Protein AF-A0A7S2AWC0-F1 (afdb_monomer_lite)

Sequence (105 aa):
WGRVWRGQWFYATDAAAQQYVWFHSVKDLVERAIECDGVDVVDLGPSGSDAFSDLKSRYGFESVEDWPEVADYQGPFHYPDGSGVKTAGVDGGLQGLIESFLGEK

Foldseek 3Di:
DFAEDEDEDDDDDPVCVVVVVVVVVVVVSVVVLVVDPGGDYYHHDADPDPVVLVVCVVVVDHHDNPVCVVDPPQFFDADPVRPDTDGQDPPCRPPVVVCVVVVDD

Organism: NCBI:txid236787

pLDDT: mean 71.24, std 15.25, range [38.03, 93.25]

Structure (mmCIF, N/CA/C/O backbone):
data_AF-A0A7S2AWC0-F1
#
_entry.id   AF-A0A7S2AWC0-F1
#
loop_
_atom_site.group_PDB
_atom_site.id
_atom_site.type_symbol
_atom_site.label_atom_id
_atom_site.label_alt_id
_atom_site.label_comp_id
_atom_site.label_asym_id
_atom_site.label_entity_id
_atom_site.label_seq_id
_atom_site.pdbx_PDB_ins_code
_atom_site.Cartn_x
_atom_site.Cartn_y
_atom_site.Cartn_z
_atom_site.occupancy
_atom_site.B_iso_or_equiv
_atom_site.auth_seq_id
_atom_site.auth_comp_id
_atom_site.auth_asym_id
_atom_site.auth_atom_id
_atom_site.pdbx_PDB_model_num
ATOM 1 N N . TRP A 1 1 ? -20.678 -5.903 1.425 1.00 56.38 1 TRP A N 1
ATOM 2 C CA . TRP A 1 1 ? -19.662 -5.210 0.618 1.00 56.38 1 TRP A CA 1
ATOM 3 C C . TRP A 1 1 ? -18.674 -4.593 1.585 1.00 56.38 1 TRP A C 1
ATOM 5 O O . TRP A 1 1 ? -19.129 -3.903 2.490 1.00 56.38 1 TRP A O 1
ATOM 15 N N . GLY A 1 2 ? -17.388 -4.935 1.477 1.00 66.81 2 GLY A N 1
ATOM 16 C CA . GLY A 1 2 ? -16.340 -4.337 2.309 1.00 66.81 2 GLY A CA 1
ATOM 17 C C . GLY A 1 2 ? -15.985 -2.934 1.818 1.00 66.81 2 GLY A C 1
ATOM 18 O O . GLY A 1 2 ? -16.134 -2.633 0.633 1.00 66.81 2 GLY A O 1
ATOM 19 N N . ARG A 1 3 ? -15.549 -2.072 2.730 1.00 76.44 3 ARG A N 1
ATOM 20 C CA . ARG A 1 3 ? -15.105 -0.700 2.474 1.00 76.44 3 ARG A CA 1
ATOM 21 C C . ARG A 1 3 ? -13.586 -0.709 2.355 1.00 76.44 3 ARG A C 1
ATOM 23 O O . ARG A 1 3 ? -12.888 -1.029 3.314 1.00 76.44 3 ARG A O 1
ATOM 30 N N . VAL A 1 4 ? -13.082 -0.408 1.164 1.00 80.19 4 VAL A N 1
ATOM 31 C CA . VAL A 1 4 ? -11.654 -0.508 0.845 1.00 80.19 4 VAL A CA 1
ATOM 32 C C . VAL A 1 4 ? -11.009 0.870 0.905 1.00 80.19 4 VAL A C 1
ATOM 34 O O . VAL A 1 4 ? -11.504 1.812 0.284 1.00 80.19 4 VAL A O 1
ATOM 37 N N . TRP A 1 5 ? -9.867 0.973 1.584 1.00 80.88 5 TRP A N 1
ATOM 38 C CA . TRP A 1 5 ? -8.960 2.107 1.432 1.00 80.88 5 TRP A CA 1
ATOM 39 C C . TRP A 1 5 ? -7.786 1.695 0.547 1.00 80.88 5 TRP A C 1
ATOM 41 O O . TRP A 1 5 ? -6.970 0.854 0.921 1.00 80.88 5 TRP A O 1
ATOM 51 N N . ARG A 1 6 ? -7.685 2.303 -0.637 1.00 80.19 6 ARG A N 1
ATOM 52 C CA . ARG A 1 6 ? -6.553 2.091 -1.539 1.00 80.19 6 ARG A CA 1
ATOM 53 C C . ARG A 1 6 ? -5.418 3.080 -1.274 1.00 80.19 6 ARG A C 1
ATOM 55 O O . ARG A 1 6 ? -5.610 4.292 -1.382 1.00 80.19 6 ARG A O 1
ATOM 62 N N . GLY A 1 7 ? -4.226 2.554 -1.011 1.00 74.44 7 GLY A N 1
ATOM 63 C CA . GLY A 1 7 ? -2.966 3.288 -1.091 1.00 74.44 7 GLY A CA 1
ATOM 64 C C . GLY A 1 7 ? -2.321 3.057 -2.454 1.00 74.44 7 GLY A C 1
ATOM 65 O O . GLY A 1 7 ? -1.834 1.967 -2.731 1.00 74.44 7 GLY A O 1
ATOM 66 N N . GLN A 1 8 ? -2.317 4.064 -3.328 1.00 69.38 8 GLN A N 1
ATOM 67 C CA . GLN A 1 8 ? -1.672 3.942 -4.637 1.00 69.38 8 GLN A CA 1
ATOM 68 C C . GLN A 1 8 ? -0.151 4.004 -4.485 1.00 69.38 8 GLN A C 1
ATOM 70 O O . GLN A 1 8 ? 0.367 4.939 -3.880 1.00 69.38 8 GLN A O 1
ATOM 75 N N . TRP A 1 9 ? 0.564 3.059 -5.097 1.00 68.94 9 TRP A N 1
ATOM 76 C CA . TRP A 1 9 ? 2.018 3.133 -5.215 1.00 68.94 9 TRP A CA 1
ATOM 77 C C . TRP A 1 9 ? 2.424 4.340 -6.067 1.00 68.94 9 TRP A C 1
ATOM 79 O O . TRP A 1 9 ? 2.006 4.446 -7.223 1.00 68.94 9 TRP A O 1
ATOM 89 N N . PHE A 1 10 ? 3.255 5.230 -5.526 1.00 65.38 10 PHE A N 1
ATOM 90 C CA . PHE A 1 10 ? 3.824 6.352 -6.270 1.00 65.38 10 PHE A CA 1
ATOM 91 C C . PHE A 1 10 ? 5.349 6.302 -6.252 1.00 65.38 10 PHE A C 1
ATOM 93 O O . PHE A 1 10 ? 5.985 6.107 -5.217 1.00 65.38 10 PHE A O 1
ATOM 100 N N . TYR A 1 11 ? 5.937 6.506 -7.426 1.00 61.34 11 TYR A N 1
ATOM 101 C CA . TYR A 1 11 ? 7.367 6.723 -7.575 1.00 61.34 11 TYR A CA 1
ATOM 102 C C . TYR A 1 11 ? 7.582 8.224 -7.719 1.00 61.34 11 TYR A C 1
ATOM 104 O O . TYR A 1 11 ? 7.053 8.846 -8.637 1.00 61.34 11 TYR A O 1
ATOM 112 N N . ALA A 1 12 ? 8.312 8.807 -6.774 1.00 67.75 12 ALA A N 1
ATOM 113 C CA . ALA A 1 12 ? 8.789 10.175 -6.893 1.00 67.75 12 ALA A CA 1
ATOM 114 C C . ALA A 1 12 ? 10.194 10.142 -7.513 1.00 67.75 12 ALA A C 1
ATOM 116 O O . ALA A 1 12 ? 10.366 9.717 -8.650 1.00 67.75 12 ALA A O 1
ATOM 117 N N . THR A 1 13 ? 11.212 10.546 -6.763 1.00 79.88 13 THR A N 1
ATOM 118 C CA . THR A 1 13 ? 12.615 10.491 -7.184 1.00 79.88 13 THR A CA 1
ATOM 119 C C . THR A 1 13 ? 13.364 9.387 -6.439 1.00 79.88 13 THR A C 1
ATOM 121 O O . THR A 1 13 ? 12.941 8.972 -5.358 1.00 79.88 13 THR A O 1
ATOM 124 N N . ASP A 1 14 ? 14.522 8.963 -6.953 1.00 80.31 14 ASP A N 1
ATOM 125 C CA . ASP A 1 14 ? 15.415 8.027 -6.249 1.00 80.31 14 ASP A CA 1
ATOM 126 C C . ASP A 1 14 ? 15.779 8.525 -4.844 1.00 80.31 14 ASP A C 1
ATOM 128 O O . ASP A 1 14 ? 15.851 7.745 -3.898 1.00 80.31 14 ASP A O 1
ATOM 132 N N . ALA A 1 15 ? 15.944 9.842 -4.680 1.00 82.75 15 ALA A N 1
ATOM 133 C CA . ALA A 1 15 ? 16.188 10.458 -3.380 1.00 82.75 15 ALA A CA 1
ATOM 134 C C . ALA A 1 15 ? 15.011 10.239 -2.413 1.00 82.75 15 ALA A C 1
ATOM 136 O O . ALA A 1 15 ? 15.223 9.876 -1.259 1.00 82.75 15 ALA A O 1
ATOM 137 N N . ALA A 1 16 ? 13.768 10.397 -2.881 1.00 76.62 16 ALA A N 1
ATOM 138 C CA . ALA A 1 16 ? 12.582 10.116 -2.072 1.00 76.62 16 ALA A CA 1
ATOM 139 C C . ALA A 1 16 ? 12.450 8.618 -1.739 1.00 76.62 16 ALA A C 1
ATOM 141 O O . ALA A 1 16 ? 12.042 8.264 -0.630 1.00 76.62 16 ALA A O 1
ATOM 142 N N . ALA A 1 17 ? 12.842 7.735 -2.665 1.00 74.75 17 ALA A N 1
ATOM 143 C CA . ALA A 1 17 ? 12.881 6.294 -2.425 1.00 74.75 17 ALA A CA 1
ATOM 144 C C . ALA A 1 17 ? 13.918 5.922 -1.349 1.00 74.75 17 ALA A C 1
ATOM 146 O O . ALA A 1 17 ? 13.601 5.168 -0.430 1.00 74.75 17 ALA A O 1
ATOM 147 N N . GLN A 1 18 ? 15.121 6.505 -1.404 1.00 81.88 18 GLN A N 1
ATOM 148 C CA . GLN A 1 18 ? 16.174 6.317 -0.393 1.00 81.88 18 GLN A CA 1
ATOM 149 C C . GLN A 1 18 ? 15.798 6.882 0.981 1.00 81.88 18 GLN A C 1
ATOM 151 O O . GLN A 1 18 ? 16.283 6.398 2.000 1.00 81.88 18 GLN A O 1
ATOM 156 N N . GLN A 1 19 ? 14.927 7.890 1.019 1.00 82.56 19 GLN A N 1
ATOM 157 C CA . GLN A 1 19 ? 14.362 8.432 2.256 1.00 82.56 19 GLN A CA 1
ATOM 158 C C . GLN A 1 19 ? 13.124 7.670 2.744 1.00 82.56 19 GLN A C 1
ATOM 160 O O . GLN A 1 19 ? 12.473 8.106 3.690 1.00 82.56 19 GLN A O 1
ATOM 165 N N . TYR A 1 20 ? 12.793 6.534 2.124 1.00 81.69 20 TYR A N 1
ATOM 166 C CA . TYR A 1 20 ? 11.689 5.664 2.527 1.00 81.69 20 TYR A CA 1
ATOM 167 C C . TYR A 1 20 ? 10.321 6.365 2.573 1.00 81.69 20 TYR A C 1
ATOM 169 O O . TYR A 1 20 ? 9.418 5.912 3.277 1.00 81.69 20 TYR A O 1
ATOM 177 N N . VAL A 1 21 ? 10.135 7.446 1.804 1.00 79.31 21 VAL A N 1
ATOM 178 C CA . VAL A 1 21 ? 8.910 8.272 1.829 1.00 79.31 21 VAL A CA 1
ATOM 179 C C . VAL A 1 21 ? 7.660 7.423 1.577 1.00 79.31 21 VAL A C 1
ATOM 181 O O . VAL A 1 21 ? 6.642 7.575 2.254 1.00 79.31 21 VAL A O 1
ATOM 184 N N . TRP A 1 22 ? 7.751 6.471 0.649 1.00 78.69 22 TRP A N 1
ATOM 185 C CA . TRP A 1 22 ? 6.670 5.532 0.367 1.00 78.69 22 TRP A CA 1
ATOM 186 C C . TRP A 1 22 ? 6.374 4.589 1.541 1.00 78.69 22 TRP A C 1
ATOM 188 O O . TRP A 1 22 ? 5.216 4.421 1.908 1.00 78.69 22 TRP A O 1
ATOM 198 N N . PHE A 1 23 ? 7.399 4.016 2.178 1.00 81.56 23 PHE A N 1
ATOM 199 C CA . PHE A 1 23 ? 7.196 3.099 3.304 1.00 81.56 23 PHE A CA 1
ATOM 200 C C . PHE A 1 23 ? 6.530 3.796 4.493 1.00 81.56 23 PHE A C 1
ATOM 202 O O . PHE A 1 23 ? 5.644 3.218 5.119 1.00 81.56 23 PHE A O 1
ATOM 209 N N . HIS A 1 24 ? 6.893 5.054 4.761 1.00 84.56 24 HIS A N 1
ATOM 210 C CA . HIS A 1 24 ? 6.195 5.873 5.753 1.00 84.56 24 HIS A CA 1
ATOM 211 C C . HIS A 1 24 ? 4.738 6.133 5.359 1.00 84.56 24 HIS A C 1
ATOM 213 O O . HIS A 1 24 ? 3.848 5.996 6.191 1.00 84.56 24 HIS A O 1
ATOM 219 N N . SER A 1 25 ? 4.480 6.408 4.080 1.00 83.19 25 SER A N 1
ATOM 220 C CA . SER A 1 25 ? 3.117 6.625 3.580 1.00 83.19 25 SER A CA 1
ATOM 221 C C . SER A 1 25 ? 2.236 5.377 3.720 1.00 83.19 25 SER A C 1
ATOM 223 O O . SER A 1 25 ? 1.085 5.488 4.133 1.00 83.19 25 SER A O 1
ATOM 225 N N . VAL A 1 26 ? 2.771 4.185 3.423 1.00 84.50 26 VAL A N 1
ATOM 226 C CA . VAL A 1 26 ? 2.057 2.906 3.605 1.00 84.50 26 VAL A CA 1
ATOM 227 C C . VAL A 1 26 ? 1.792 2.633 5.077 1.00 84.50 26 VAL A C 1
ATOM 229 O O . VAL A 1 26 ? 0.678 2.254 5.429 1.00 84.50 26 VAL A O 1
ATOM 232 N N . LYS A 1 27 ? 2.792 2.839 5.940 1.00 87.25 27 LYS A N 1
ATOM 233 C CA . LYS A 1 27 ? 2.635 2.655 7.384 1.00 87.25 27 LYS A CA 1
ATOM 234 C C . LYS A 1 27 ? 1.509 3.537 7.926 1.00 87.25 27 LYS A C 1
ATOM 236 O O . LYS A 1 27 ? 0.595 3.018 8.558 1.00 87.25 27 LYS A O 1
ATOM 241 N N . ASP A 1 28 ? 1.550 4.833 7.629 1.00 88.94 28 ASP A N 1
ATOM 242 C CA . ASP A 1 28 ? 0.550 5.790 8.109 1.00 88.94 28 ASP A CA 1
ATOM 243 C C . ASP A 1 28 ? -0.848 5.476 7.552 1.00 88.94 28 ASP A C 1
ATOM 245 O O . ASP A 1 28 ? -1.852 5.648 8.244 1.00 88.94 28 ASP A O 1
ATOM 249 N N . LEU A 1 29 ? -0.931 4.995 6.307 1.00 88.19 29 LEU A N 1
ATOM 250 C CA . LEU A 1 29 ? -2.184 4.550 5.698 1.00 88.19 29 LEU A CA 1
ATOM 251 C C . LEU A 1 29 ? -2.768 3.333 6.428 1.00 88.19 29 LEU A C 1
ATOM 253 O O . LEU A 1 29 ? -3.953 3.337 6.752 1.00 88.19 29 LEU A O 1
ATOM 257 N N . VAL A 1 30 ? -1.948 2.321 6.719 1.00 88.25 30 VAL A N 1
ATOM 258 C CA . VAL A 1 30 ? -2.381 1.122 7.453 1.00 88.25 30 VAL A CA 1
ATOM 259 C C . VAL A 1 30 ? -2.814 1.474 8.875 1.00 88.25 30 VAL A C 1
ATOM 261 O O . VAL A 1 30 ? -3.876 1.032 9.305 1.00 88.25 30 VAL A O 1
ATOM 264 N N . GLU A 1 31 ? -2.045 2.299 9.589 1.00 92.44 31 GLU A N 1
ATOM 265 C CA . GLU A 1 31 ? -2.395 2.736 10.948 1.00 92.44 31 GLU A CA 1
ATOM 266 C C . GLU A 1 31 ? -3.750 3.454 10.970 1.00 92.44 31 GLU A C 1
ATOM 268 O O . GLU A 1 31 ? -4.636 3.083 11.737 1.00 92.44 31 GLU A O 1
ATOM 273 N N . ARG A 1 32 ? -3.968 4.403 10.054 1.00 90.75 32 ARG A N 1
ATOM 274 C CA . ARG A 1 32 ? -5.250 5.118 9.952 1.00 90.75 32 ARG A CA 1
ATOM 275 C C . ARG A 1 32 ? -6.408 4.219 9.540 1.00 90.75 32 ARG A C 1
ATOM 277 O O . ARG A 1 32 ? -7.527 4.442 9.989 1.00 90.75 32 ARG A O 1
ATOM 284 N N . ALA A 1 33 ? -6.164 3.238 8.675 1.00 89.75 33 ALA A N 1
ATOM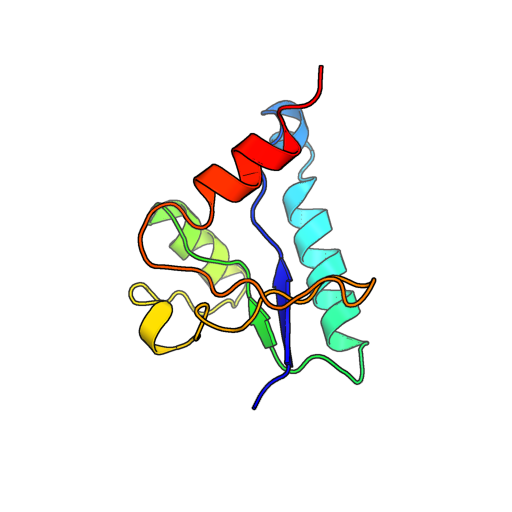 285 C CA . ALA A 1 33 ? -7.185 2.279 8.273 1.00 89.75 33 ALA A CA 1
ATOM 286 C C . ALA A 1 33 ? -7.632 1.408 9.455 1.00 89.75 33 ALA A C 1
ATOM 288 O O . ALA A 1 33 ? -8.829 1.204 9.625 1.00 89.75 33 ALA A O 1
ATOM 289 N N . ILE A 1 34 ? -6.692 0.962 10.296 1.00 89.44 34 ILE A N 1
ATOM 290 C CA . ILE A 1 34 ? -6.987 0.200 11.520 1.00 89.44 34 ILE A CA 1
ATOM 291 C C . ILE A 1 34 ? -7.821 1.030 12.506 1.00 89.44 34 ILE A C 1
ATOM 293 O O . ILE A 1 34 ? -8.712 0.496 13.161 1.00 89.44 34 ILE A O 1
ATOM 297 N N . GLU A 1 35 ? -7.541 2.329 12.614 1.00 93.25 35 GLU A N 1
ATOM 298 C CA . GLU A 1 35 ? -8.245 3.244 13.522 1.00 93.25 35 GLU A CA 1
ATOM 299 C C . GLU A 1 35 ? -9.610 3.722 12.991 1.00 93.25 35 GLU A C 1
ATOM 301 O O . GLU A 1 35 ? -10.368 4.365 13.720 1.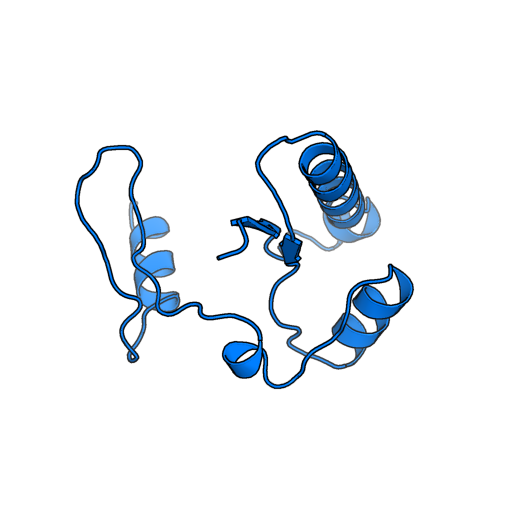00 93.25 35 GLU A O 1
ATOM 306 N N . CYS A 1 36 ? -9.938 3.454 11.725 1.00 88.19 36 CYS A N 1
ATOM 307 C CA . CYS A 1 36 ? -11.141 3.971 11.087 1.00 88.19 36 CYS A CA 1
ATOM 308 C C . CYS A 1 36 ? -12.297 2.963 11.148 1.00 88.19 36 CYS A C 1
ATOM 310 O O . CYS A 1 36 ? -12.302 1.967 10.421 1.00 88.19 36 CYS A O 1
ATOM 312 N N . ASP A 1 37 ? -13.339 3.291 11.923 1.00 84.88 37 ASP A N 1
ATOM 313 C CA . ASP A 1 37 ? -14.639 2.597 11.947 1.00 84.88 37 ASP A CA 1
ATOM 314 C C . ASP A 1 37 ? -15.378 2.783 10.606 1.00 84.88 37 ASP A C 1
ATOM 316 O O . ASP A 1 37 ? -16.339 3.539 10.455 1.00 84.88 37 ASP A O 1
ATOM 320 N N . GLY A 1 38 ? -14.870 2.144 9.561 1.00 84.19 38 GLY A N 1
ATOM 321 C CA . GLY A 1 38 ? -15.053 2.659 8.208 1.00 84.19 38 GLY A CA 1
ATOM 322 C C . GLY A 1 38 ? -14.361 1.847 7.134 1.00 84.19 38 GLY A C 1
ATOM 323 O O . GLY A 1 38 ? -14.796 1.886 5.988 1.00 84.19 38 GLY A O 1
ATOM 324 N N . VAL A 1 39 ? -13.300 1.132 7.495 1.00 84.50 39 VAL A N 1
ATOM 325 C CA . VAL A 1 39 ? -12.391 0.501 6.545 1.00 84.50 39 VAL A CA 1
ATOM 326 C C . VAL A 1 39 ? -12.232 -0.955 6.935 1.00 84.50 39 VAL A C 1
ATOM 328 O O . VAL A 1 39 ? -11.849 -1.272 8.055 1.00 84.50 39 VAL A O 1
ATOM 331 N N . ASP A 1 40 ? -12.557 -1.838 6.001 1.00 85.75 40 ASP A N 1
ATOM 332 C CA . ASP A 1 40 ? -12.522 -3.281 6.223 1.00 85.75 40 ASP A CA 1
ATOM 333 C C . 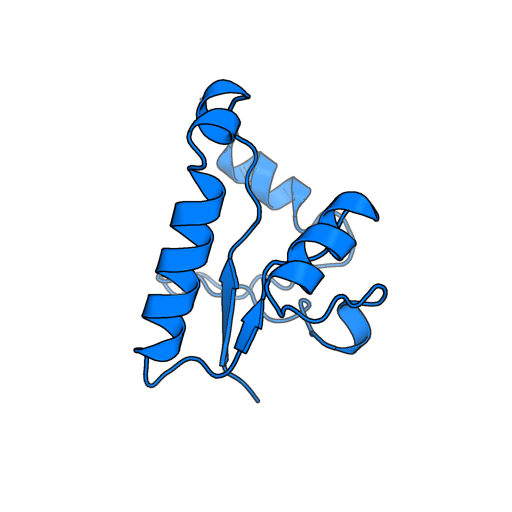ASP A 1 40 ? -11.271 -3.906 5.580 1.00 85.75 40 ASP A C 1
ATOM 335 O O . ASP A 1 40 ? -10.802 -4.951 6.024 1.00 85.75 40 ASP A O 1
ATOM 339 N N . VAL A 1 41 ? -10.722 -3.272 4.532 1.00 85.56 41 VAL A N 1
ATOM 340 C CA . VAL A 1 41 ? -9.574 -3.774 3.760 1.00 85.56 41 VAL A CA 1
ATOM 341 C C . VAL A 1 41 ? -8.679 -2.619 3.306 1.00 85.56 41 VAL A C 1
ATOM 343 O O . VAL A 1 41 ? -9.167 -1.570 2.877 1.00 85.56 41 VAL A O 1
ATOM 346 N N . VAL A 1 42 ? -7.363 -2.840 3.345 1.00 87.12 42 VAL A N 1
ATOM 347 C CA . VAL A 1 42 ? -6.358 -1.974 2.716 1.00 87.12 42 VAL A CA 1
ATOM 348 C C . VAL A 1 42 ? -5.832 -2.642 1.451 1.00 87.12 42 VAL A C 1
ATOM 350 O O . VAL A 1 42 ? -5.342 -3.767 1.507 1.00 87.12 42 VAL A O 1
ATOM 353 N N . ASP A 1 43 ? -5.887 -1.927 0.330 1.00 86.38 43 ASP A N 1
ATOM 354 C CA . ASP A 1 43 ? -5.338 -2.372 -0.954 1.00 86.38 43 ASP A CA 1
ATOM 355 C C . ASP A 1 43 ? -4.143 -1.496 -1.368 1.00 86.38 43 ASP A C 1
ATOM 357 O O . ASP A 1 43 ? -4.241 -0.268 -1.387 1.00 86.38 43 ASP A O 1
ATOM 361 N N . LEU A 1 44 ? -3.017 -2.121 -1.730 1.00 84.06 44 LEU A N 1
ATOM 362 C CA . LEU A 1 44 ? -1.821 -1.438 -2.254 1.00 84.06 44 LEU A CA 1
ATOM 363 C C . LEU A 1 44 ? -1.753 -1.426 -3.790 1.00 84.06 44 LEU A C 1
ATOM 365 O O . LEU A 1 44 ? -0.718 -1.087 -4.377 1.00 84.06 44 LEU A O 1
ATOM 369 N N . GLY A 1 45 ? -2.843 -1.826 -4.440 1.00 79.38 45 GLY A N 1
ATOM 370 C CA . GLY A 1 45 ? -2.986 -1.890 -5.880 1.00 79.38 45 GLY A CA 1
ATOM 371 C C . GLY A 1 45 ? -2.198 -3.035 -6.523 1.00 79.38 45 GLY A C 1
ATOM 372 O O . GLY A 1 45 ? -1.463 -3.771 -5.852 1.00 79.38 45 GLY A O 1
ATOM 373 N N . PRO A 1 46 ? -2.312 -3.174 -7.852 1.00 76.62 46 PRO A N 1
ATOM 374 C CA . PRO A 1 46 ? -1.616 -4.211 -8.601 1.00 76.62 46 PRO A CA 1
ATOM 375 C C . PRO A 1 46 ? -0.091 -4.037 -8.543 1.00 76.62 46 PRO A C 1
ATOM 377 O O . PRO A 1 46 ? 0.438 -2.943 -8.319 1.00 76.62 46 PRO A O 1
ATOM 380 N N . SER A 1 47 ? 0.632 -5.136 -8.738 1.00 74.56 47 SER A N 1
ATOM 381 C CA . SER A 1 47 ? 2.088 -5.141 -8.897 1.00 74.56 47 SER A CA 1
ATOM 382 C C . SER A 1 47 ? 2.440 -5.263 -10.377 1.00 74.56 47 SER A C 1
ATOM 384 O O . SER A 1 47 ? 1.912 -6.123 -11.069 1.00 74.56 47 SER A O 1
ATOM 386 N N . GLY A 1 48 ? 3.337 -4.405 -10.868 1.00 69.06 48 GLY A N 1
ATOM 387 C CA . GLY A 1 48 ? 3.832 -4.469 -12.250 1.00 69.06 48 GLY A CA 1
ATOM 388 C C . GLY A 1 48 ? 5.004 -5.437 -12.460 1.00 69.06 48 GLY A C 1
ATOM 389 O O . GLY A 1 48 ? 5.438 -5.616 -13.593 1.00 69.06 48 GLY A O 1
ATOM 390 N N . SER A 1 49 ? 5.555 -6.014 -11.385 1.00 74.38 49 SER A N 1
ATOM 391 C CA . SER A 1 49 ? 6.634 -7.008 -11.429 1.00 74.38 49 SER A CA 1
ATOM 392 C C . SER A 1 49 ? 6.703 -7.846 -10.148 1.00 74.38 49 SER A C 1
ATOM 394 O O . SER A 1 49 ? 6.257 -7.402 -9.083 1.00 74.38 49 SER A O 1
ATOM 396 N N . ASP A 1 50 ? 7.339 -9.016 -10.246 1.00 79.31 50 ASP A N 1
ATOM 397 C CA . ASP A 1 50 ? 7.525 -9.979 -9.148 1.00 79.31 50 ASP A CA 1
ATOM 398 C C . ASP A 1 50 ? 8.216 -9.358 -7.930 1.00 79.31 50 ASP A C 1
ATOM 400 O O . ASP A 1 50 ? 7.840 -9.618 -6.792 1.00 79.31 50 ASP A O 1
ATOM 404 N N . ALA A 1 51 ? 9.174 -8.453 -8.153 1.00 79.31 51 ALA A N 1
ATOM 405 C CA . ALA A 1 51 ? 9.890 -7.779 -7.074 1.00 79.31 51 ALA A CA 1
ATOM 406 C C . ALA A 1 51 ? 8.954 -6.980 -6.147 1.00 79.31 51 ALA A C 1
ATOM 408 O O . ALA A 1 51 ? 9.202 -6.892 -4.943 1.00 79.31 51 ALA A O 1
ATOM 409 N N . PHE A 1 52 ? 7.872 -6.404 -6.682 1.00 75.94 52 PHE A N 1
ATOM 410 C CA . PHE A 1 52 ? 6.891 -5.671 -5.877 1.00 75.94 52 PHE A CA 1
ATOM 411 C C . PHE A 1 52 ? 5.894 -6.599 -5.191 1.00 75.94 52 PHE A C 1
ATOM 413 O O . PHE A 1 52 ? 5.509 -6.326 -4.054 1.00 75.94 52 PHE A O 1
ATOM 420 N N . SER A 1 53 ? 5.513 -7.698 -5.840 1.00 81.75 53 SER A N 1
ATOM 421 C CA . SER A 1 53 ? 4.709 -8.764 -5.233 1.00 81.75 53 SER A CA 1
ATOM 422 C C . SER A 1 53 ? 5.423 -9.376 -4.023 1.00 81.75 53 SER A C 1
ATOM 424 O O . SER A 1 53 ? 4.854 -9.446 -2.932 1.00 81.75 53 SER A O 1
ATOM 426 N N . ASP A 1 54 ? 6.708 -9.698 -4.177 1.00 83.25 54 ASP A N 1
ATOM 427 C CA . ASP A 1 54 ? 7.576 -10.198 -3.107 1.00 83.25 54 ASP A CA 1
ATOM 428 C C . ASP A 1 54 ? 7.750 -9.189 -1.973 1.00 83.25 54 ASP A C 1
ATOM 430 O O . ASP A 1 54 ? 7.811 -9.549 -0.797 1.00 83.25 54 ASP A O 1
ATOM 434 N N . LEU A 1 55 ? 7.857 -7.904 -2.308 1.00 82.31 55 LEU A N 1
ATOM 435 C CA . LEU A 1 55 ? 7.977 -6.865 -1.298 1.00 82.31 55 LEU A CA 1
ATOM 436 C C . LEU A 1 55 ? 6.684 -6.742 -0.485 1.00 82.31 55 LEU A C 1
ATOM 438 O O . LEU A 1 55 ? 6.744 -6.745 0.742 1.00 82.31 55 LEU A O 1
ATOM 442 N N . LYS A 1 56 ? 5.525 -6.669 -1.148 1.00 83.31 56 LYS A N 1
ATOM 443 C CA . LYS A 1 56 ? 4.207 -6.572 -0.498 1.00 83.31 56 LYS A CA 1
ATOM 444 C C . LYS A 1 56 ? 3.935 -7.778 0.406 1.00 83.31 56 LYS A C 1
ATOM 446 O O . LYS A 1 56 ? 3.526 -7.592 1.553 1.00 83.31 56 LYS A O 1
ATOM 451 N N . SER A 1 57 ? 4.250 -8.989 -0.056 1.00 84.56 57 SER A N 1
ATOM 452 C CA . SER A 1 57 ? 4.051 -10.214 0.727 1.00 84.56 57 SER A CA 1
ATOM 453 C C . SER A 1 57 ? 4.888 -10.253 2.009 1.00 84.56 57 SER A C 1
ATOM 455 O O . SER A 1 57 ? 4.388 -10.664 3.056 1.00 84.56 57 SER A O 1
ATOM 457 N N . ARG A 1 58 ? 6.120 -9.721 1.994 1.00 84.75 58 ARG A N 1
ATOM 458 C CA . ARG A 1 58 ? 6.951 -9.579 3.211 1.00 84.75 58 ARG A CA 1
ATOM 459 C C . ARG A 1 58 ? 6.340 -8.657 4.266 1.00 84.75 58 ARG A C 1
ATOM 461 O O . ARG A 1 58 ? 6.659 -8.809 5.442 1.00 84.75 58 ARG A O 1
ATOM 468 N N . TYR A 1 59 ? 5.477 -7.728 3.862 1.00 80.44 59 TYR A N 1
ATOM 469 C CA . TYR A 1 59 ? 4.726 -6.855 4.769 1.00 80.44 59 TYR A CA 1
ATOM 470 C C . TYR A 1 59 ? 3.335 -7.403 5.124 1.00 80.44 59 TYR A C 1
ATOM 472 O O . TYR A 1 59 ? 2.554 -6.702 5.759 1.00 80.44 59 TYR A O 1
ATOM 480 N N . GLY A 1 60 ? 3.030 -8.652 4.754 1.00 84.62 60 GLY A N 1
ATOM 481 C CA . GLY A 1 60 ? 1.778 -9.324 5.105 1.00 84.62 60 GLY A CA 1
ATOM 482 C C . GLY A 1 60 ? 0.607 -9.020 4.172 1.00 84.62 60 GLY A C 1
ATOM 483 O O . GLY A 1 60 ? -0.520 -9.385 4.496 1.00 84.62 60 GLY A O 1
ATOM 484 N N . PHE A 1 61 ? 0.851 -8.378 3.026 1.00 85.69 61 PHE A N 1
ATOM 485 C CA . PHE A 1 61 ? -0.175 -8.185 2.004 1.00 85.69 61 PHE A CA 1
ATOM 486 C C . PHE A 1 61 ? -0.291 -9.423 1.121 1.00 85.69 61 PHE A C 1
ATOM 488 O O . PHE A 1 61 ? 0.712 -9.958 0.645 1.00 85.69 61 PHE A O 1
ATOM 495 N N . GLU A 1 62 ? -1.520 -9.852 0.861 1.00 85.62 62 GLU A N 1
ATOM 496 C CA . GLU A 1 62 ? -1.789 -10.889 -0.126 1.00 85.62 62 GLU A CA 1
ATOM 497 C C . GLU A 1 62 ? -1.450 -10.367 -1.530 1.00 85.62 62 GLU A C 1
ATOM 499 O O . GLU A 1 62 ? -1.865 -9.275 -1.923 1.00 85.62 62 GLU A O 1
ATOM 504 N N . SER A 1 63 ? -0.648 -11.130 -2.275 1.00 83.06 63 SER A N 1
ATOM 505 C CA . SER A 1 63 ? -0.314 -10.813 -3.661 1.00 83.06 63 SER A CA 1
ATOM 506 C C . SER A 1 63 ? -1.210 -11.627 -4.581 1.00 83.06 63 SER A C 1
ATOM 508 O O . SER A 1 63 ? -1.069 -12.845 -4.650 1.00 83.06 63 SER A O 1
ATOM 510 N N . VAL A 1 64 ? -2.102 -10.947 -5.299 1.00 80.81 64 VAL A N 1
ATOM 511 C CA . VAL A 1 64 ? -3.020 -11.561 -6.264 1.00 80.81 64 VAL A CA 1
ATOM 512 C C . VAL A 1 64 ? -2.648 -11.092 -7.667 1.00 80.81 64 VAL A C 1
ATOM 514 O O . VAL A 1 64 ? -2.594 -9.889 -7.927 1.00 80.81 64 VAL A O 1
ATOM 517 N N . GLU A 1 65 ? -2.363 -12.039 -8.561 1.00 76.56 65 GLU A N 1
ATOM 518 C CA . GLU A 1 65 ? -2.039 -11.746 -9.964 1.00 76.56 65 GLU A CA 1
ATOM 519 C C . GLU A 1 65 ? -3.290 -11.306 -10.737 1.00 76.56 65 GLU A C 1
ATOM 521 O O . GLU A 1 65 ? -3.283 -10.247 -11.369 1.00 76.56 65 GLU A O 1
ATOM 526 N N . ASP A 1 66 ? -4.386 -12.064 -10.619 1.00 78.00 66 ASP A N 1
ATOM 527 C CA . ASP A 1 66 ? -5.690 -11.739 -11.210 1.00 78.00 66 ASP A CA 1
ATOM 528 C C . ASP A 1 66 ? -6.510 -10.840 -10.269 1.00 78.00 66 ASP A C 1
ATOM 530 O O . ASP A 1 66 ? -7.543 -11.208 -9.713 1.00 78.00 66 ASP A O 1
ATOM 534 N N . TRP A 1 67 ? -6.005 -9.631 -10.023 1.00 72.50 67 TRP A N 1
ATOM 535 C CA . TRP A 1 67 ? -6.639 -8.669 -9.116 1.00 72.50 67 TRP A CA 1
ATOM 536 C C . TRP A 1 67 ? -8.113 -8.328 -9.434 1.00 72.50 67 TRP A C 1
ATOM 538 O O . TRP A 1 67 ? -8.834 -8.037 -8.476 1.00 72.50 67 TRP A O 1
ATOM 548 N N . PRO A 1 68 ? -8.612 -8.360 -10.693 1.00 74.31 68 PRO A N 1
ATOM 549 C CA . PRO A 1 68 ? -10.040 -8.209 -10.972 1.00 74.31 68 PRO A CA 1
ATOM 550 C C . PRO A 1 68 ? -10.920 -9.321 -10.382 1.00 74.31 68 PRO A C 1
ATOM 552 O O . PRO A 1 68 ? -12.105 -9.081 -10.160 1.00 74.31 68 PRO A O 1
ATOM 555 N N . GLU A 1 69 ? -10.378 -10.516 -10.118 1.00 77.88 69 GLU A N 1
ATOM 556 C CA . GLU A 1 69 ? -11.131 -11.626 -9.511 1.00 77.88 69 GLU A CA 1
ATOM 557 C C . GLU A 1 69 ? -11.516 -11.320 -8.055 1.00 77.88 69 GLU A C 1
ATOM 559 O O . GLU A 1 69 ? -12.606 -11.667 -7.596 1.00 77.88 69 GLU A O 1
ATOM 564 N N . VAL A 1 70 ? -10.630 -10.640 -7.327 1.00 73.50 70 VAL A N 1
ATOM 565 C CA . VAL A 1 70 ? -10.779 -10.383 -5.885 1.00 73.50 70 VAL A CA 1
ATOM 566 C C . VAL A 1 70 ? -11.216 -8.956 -5.564 1.00 73.50 70 VAL A C 1
ATOM 568 O O . VAL A 1 70 ? -11.627 -8.675 -4.436 1.00 73.50 70 VAL A O 1
ATOM 571 N N . ALA A 1 71 ? -11.139 -8.045 -6.535 1.00 70.75 71 ALA A N 1
ATOM 572 C CA . ALA A 1 71 ? -11.529 -6.657 -6.356 1.00 70.75 71 ALA A CA 1
ATOM 573 C C . ALA A 1 71 ? -12.143 -6.064 -7.632 1.00 70.75 71 ALA A C 1
ATOM 575 O O . ALA A 1 71 ? -11.508 -5.961 -8.682 1.00 70.75 71 ALA A O 1
ATOM 576 N N . ASP A 1 72 ? -13.394 -5.616 -7.508 1.00 71.12 72 ASP A N 1
ATOM 577 C CA . ASP A 1 72 ? -14.126 -4.949 -8.580 1.00 71.12 72 ASP A CA 1
ATOM 578 C C . ASP A 1 72 ? -13.780 -3.454 -8.624 1.00 71.12 72 ASP A C 1
ATOM 580 O O . ASP A 1 72 ? -14.233 -2.652 -7.803 1.00 71.12 72 ASP A O 1
ATOM 584 N N . TYR A 1 73 ? -12.969 -3.078 -9.613 1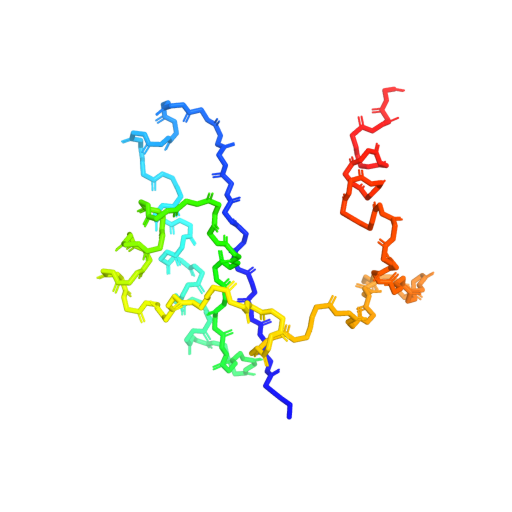.00 69.88 73 TYR A N 1
ATOM 585 C CA . TYR A 1 73 ? -12.602 -1.687 -9.894 1.00 69.88 73 TYR A CA 1
ATOM 586 C C . TYR A 1 73 ? -13.469 -1.034 -10.975 1.00 69.88 73 TYR A C 1
ATOM 588 O O . TYR A 1 73 ? -13.167 0.080 -11.405 1.00 69.88 73 TYR A O 1
ATOM 596 N N . GLN A 1 74 ? -14.534 -1.699 -11.425 1.00 69.69 74 GLN A N 1
ATOM 597 C CA . GLN A 1 74 ? -15.463 -1.169 -12.428 1.00 69.69 74 GLN A CA 1
ATOM 598 C C . GLN A 1 74 ? -16.579 -0.319 -11.805 1.00 69.69 74 GLN A C 1
ATOM 600 O O . GLN A 1 74 ? -17.462 0.177 -12.509 1.00 69.69 74 GLN A O 1
ATOM 605 N N . GLY A 1 75 ? -16.527 -0.118 -10.485 1.00 66.25 75 GLY A N 1
ATOM 606 C CA . GLY A 1 75 ? -17.466 0.718 -9.757 1.00 66.25 75 GLY A CA 1
ATOM 607 C C . GLY A 1 75 ? -17.489 2.185 -10.227 1.00 66.25 75 GLY A C 1
ATOM 608 O O . GLY A 1 75 ? -16.531 2.687 -10.823 1.00 66.25 75 GLY A O 1
ATOM 609 N N . PRO A 1 76 ? -18.588 2.905 -9.945 1.00 66.69 76 PRO A N 1
ATOM 610 C CA . PRO A 1 76 ? -18.681 4.348 -10.135 1.00 66.69 76 PRO A CA 1
ATOM 611 C C . PRO A 1 76 ? -17.522 5.126 -9.497 1.00 66.69 76 PRO A C 1
ATOM 613 O O . PRO A 1 76 ? -17.275 5.000 -8.298 1.00 66.69 76 PRO A O 1
ATOM 616 N N . PHE A 1 77 ? -16.875 6.024 -10.242 1.00 64.38 77 PHE A N 1
ATOM 617 C CA . PHE A 1 77 ? -16.089 7.087 -9.619 1.00 64.38 77 PHE A CA 1
ATOM 618 C C . PHE A 1 77 ? -17.036 8.163 -9.072 1.00 64.38 77 PHE A C 1
ATOM 620 O O . PHE A 1 77 ? -17.852 8.699 -9.824 1.00 64.38 77 PHE A O 1
ATOM 627 N N . HIS A 1 78 ? -16.929 8.481 -7.779 1.00 59.75 78 HIS A N 1
ATOM 628 C CA . HIS A 1 78 ? -17.751 9.490 -7.108 1.00 59.75 78 HIS A CA 1
ATOM 629 C C . HIS A 1 78 ? -16.933 10.751 -6.814 1.00 59.75 78 HIS A C 1
ATOM 631 O O . HIS A 1 78 ? -15.982 10.712 -6.034 1.00 59.75 78 HIS A O 1
ATOM 637 N N . TYR A 1 79 ? -17.327 11.882 -7.400 1.00 61.91 79 TYR A N 1
ATOM 638 C CA . TYR A 1 79 ? -16.757 13.180 -7.042 1.00 61.91 79 TYR A CA 1
ATOM 639 C C . TYR A 1 79 ? -17.381 13.723 -5.741 1.00 61.91 79 TYR A C 1
ATOM 641 O O . TYR A 1 79 ? -18.588 13.554 -5.538 1.00 61.91 79 TYR A O 1
ATOM 649 N N . PRO A 1 80 ? -16.608 14.416 -4.877 1.00 50.75 80 PRO A N 1
ATOM 650 C CA . PRO A 1 80 ? -17.119 14.997 -3.628 1.00 50.75 80 PRO A CA 1
ATOM 651 C C . PR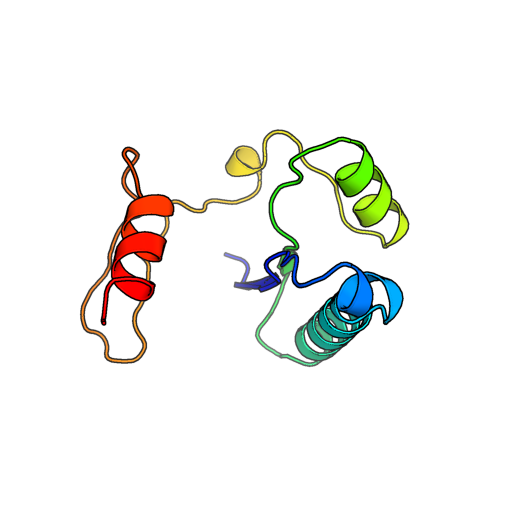O A 1 80 ? -18.244 16.023 -3.820 1.00 50.75 80 PRO A C 1
ATOM 653 O O . PRO A 1 80 ? -19.059 16.222 -2.925 1.00 50.75 80 PRO A O 1
ATOM 656 N N . ASP A 1 81 ? -18.287 16.675 -4.980 1.00 72.00 81 ASP A N 1
ATOM 657 C CA . ASP A 1 81 ? -19.295 17.674 -5.346 1.00 72.00 81 ASP A CA 1
ATOM 658 C C . ASP A 1 81 ? -20.572 17.061 -5.953 1.00 72.00 81 ASP A C 1
ATOM 660 O O . ASP A 1 81 ? -21.505 17.785 -6.297 1.00 72.00 81 ASP A O 1
ATOM 664 N N . GLY A 1 82 ? -20.626 15.731 -6.096 1.00 58.19 82 GLY A N 1
ATOM 665 C CA . GLY A 1 82 ? -21.759 15.026 -6.690 1.00 58.19 82 GLY A CA 1
ATOM 666 C C . GLY A 1 82 ? -21.894 15.202 -8.207 1.00 58.19 82 GLY A C 1
ATOM 667 O O . GLY A 1 82 ? -22.931 14.830 -8.754 1.00 58.19 82 GLY A O 1
ATOM 668 N N . SER A 1 83 ? -20.873 15.725 -8.900 1.00 59.03 83 SER A N 1
ATOM 669 C CA . SER A 1 83 ? -20.925 16.080 -10.333 1.00 59.03 83 SER A CA 1
ATOM 670 C C . SER A 1 83 ? -21.062 14.904 -11.316 1.00 59.03 83 SER A C 1
ATOM 672 O O . SER A 1 83 ? -21.208 15.125 -12.518 1.00 59.03 83 SER A O 1
ATOM 674 N N . GLY A 1 84 ? -21.098 13.659 -10.837 1.00 53.53 84 GLY A N 1
ATOM 675 C CA . GLY A 1 84 ? -21.540 12.509 -11.626 1.00 53.53 84 GLY A CA 1
ATOM 676 C C . GLY A 1 84 ? -20.717 11.245 -11.416 1.00 53.53 84 GLY A C 1
ATOM 677 O O . GLY A 1 84 ? -19.564 11.279 -10.997 1.00 53.53 84 GLY A O 1
ATOM 678 N N . VAL A 1 85 ? -21.344 10.113 -11.731 1.00 49.03 85 VAL A N 1
ATOM 679 C CA . VAL A 1 85 ? -20.714 8.793 -11.787 1.00 49.03 85 VAL A CA 1
ATOM 680 C C . VAL A 1 85 ? -19.979 8.659 -13.119 1.00 49.03 85 VAL A C 1
ATOM 682 O O . VAL A 1 85 ? -20.621 8.629 -14.169 1.00 49.03 85 VAL A O 1
ATOM 685 N N . LYS A 1 86 ? -18.647 8.548 -13.094 1.00 52.66 86 LYS A N 1
ATOM 686 C CA . LYS A 1 86 ? -17.884 8.058 -14.255 1.00 52.66 86 LYS A CA 1
ATOM 687 C C . LYS A 1 86 ? -17.577 6.583 -14.032 1.00 52.66 86 LYS A C 1
ATOM 689 O O . LYS A 1 86 ? -16.842 6.241 -13.113 1.00 52.66 86 LYS A O 1
ATOM 694 N N . THR A 1 87 ? -18.162 5.703 -14.836 1.00 44.16 87 THR A N 1
ATOM 695 C CA . THR A 1 87 ? -17.765 4.290 -14.880 1.00 44.16 87 THR A CA 1
ATOM 696 C C . THR A 1 87 ? -16.411 4.187 -15.568 1.00 44.16 87 THR A C 1
ATOM 698 O O . THR A 1 87 ? -16.226 4.794 -16.627 1.00 44.16 87 THR A O 1
ATOM 701 N N . ALA A 1 88 ? -15.475 3.432 -14.991 1.00 46.47 88 ALA A N 1
ATOM 702 C CA . ALA A 1 88 ? -14.206 3.105 -15.635 1.00 46.47 88 ALA A CA 1
ATOM 703 C C . ALA A 1 88 ? -14.480 2.218 -16.865 1.00 46.47 88 ALA A C 1
ATOM 705 O O . ALA A 1 88 ? -14.523 0.996 -16.784 1.00 46.47 88 ALA A O 1
ATOM 706 N N . GLY A 1 89 ? -14.770 2.854 -18.001 1.00 38.03 89 GLY A N 1
ATOM 707 C CA . GLY A 1 89 ? -14.981 2.188 -19.278 1.00 38.03 89 GLY A CA 1
ATOM 708 C C . GLY A 1 89 ? -13.671 1.625 -19.825 1.00 38.03 89 GLY A C 1
ATOM 709 O O . GLY A 1 89 ? -12.612 2.234 -19.688 1.00 38.03 89 GLY A O 1
ATOM 710 N N . VAL A 1 90 ? -13.794 0.464 -20.460 1.00 41.69 90 VAL A N 1
ATOM 711 C CA . 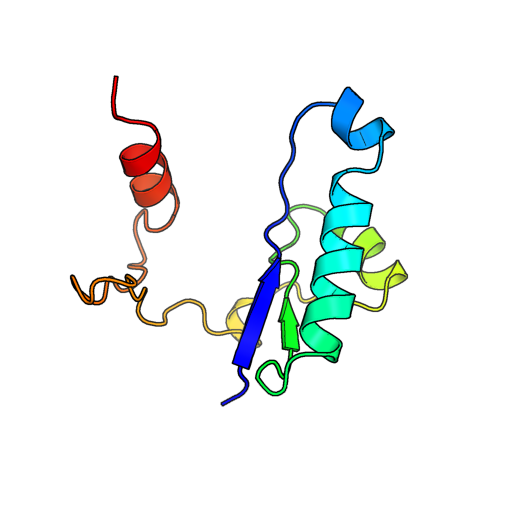VAL A 1 90 ? -12.759 -0.480 -20.914 1.00 41.69 90 VAL A CA 1
ATOM 712 C C . VAL A 1 90 ? -11.770 0.091 -21.951 1.00 41.69 90 VAL A C 1
ATOM 714 O O . VAL A 1 90 ? -10.806 -0.576 -22.292 1.00 41.69 90 VAL A O 1
ATOM 717 N N . ASP A 1 91 ? -11.901 1.350 -22.368 1.00 40.00 91 ASP A N 1
ATOM 718 C CA . ASP A 1 91 ? -10.967 2.008 -23.286 1.00 40.00 91 ASP A CA 1
ATOM 719 C C . ASP A 1 91 ? -10.483 3.344 -22.695 1.00 40.00 91 ASP A C 1
ATOM 721 O O . ASP A 1 91 ? -11.164 4.366 -22.755 1.00 40.00 91 ASP A O 1
ATOM 725 N N . GLY A 1 92 ? -9.286 3.339 -22.096 1.00 44.88 92 GLY A N 1
ATOM 726 C CA . GLY A 1 92 ? -8.562 4.563 -21.712 1.00 44.88 92 GLY A CA 1
ATOM 727 C C . GLY A 1 92 ? -8.832 5.129 -20.309 1.00 44.88 92 GLY A C 1
ATOM 728 O O . GLY A 1 92 ? -8.343 6.215 -19.995 1.00 44.88 92 GLY A O 1
ATOM 729 N N . GLY A 1 93 ? -9.555 4.407 -19.445 1.00 46.31 93 GLY A N 1
ATOM 730 C CA . GLY A 1 93 ? -10.119 4.926 -18.187 1.00 46.31 93 GLY A CA 1
ATOM 731 C C . GLY A 1 93 ? -9.151 5.562 -17.173 1.00 46.31 93 GLY A C 1
ATOM 732 O O . GLY A 1 93 ? -9.543 6.510 -16.499 1.00 46.31 93 GLY A O 1
ATOM 733 N N . LEU A 1 94 ? -7.895 5.110 -17.067 1.00 48.00 94 LEU A N 1
ATOM 734 C CA . LEU A 1 94 ? -6.916 5.727 -16.152 1.00 48.00 94 LEU A CA 1
ATOM 735 C C . LEU A 1 94 ? -6.053 6.787 -16.851 1.00 48.00 94 LEU A C 1
ATOM 737 O O . LEU A 1 94 ? -5.751 7.830 -16.277 1.00 48.00 94 LEU A O 1
ATOM 741 N N . GLN A 1 95 ? -5.689 6.542 -18.108 1.00 44.25 95 GLN A N 1
ATOM 742 C CA . GLN A 1 95 ? -4.782 7.399 -18.866 1.00 44.25 95 GLN A CA 1
ATOM 743 C C . GLN A 1 95 ? -5.462 8.703 -19.300 1.00 44.25 95 GLN A C 1
ATOM 745 O O . GLN A 1 95 ? -4.895 9.772 -19.097 1.00 44.25 95 GLN A O 1
ATOM 750 N N . GLY A 1 96 ? -6.723 8.643 -19.744 1.00 45.59 96 GLY A N 1
ATOM 751 C CA . GLY A 1 96 ? -7.515 9.840 -20.045 1.00 45.59 96 GLY A CA 1
ATOM 752 C C . GLY A 1 96 ? -7.840 10.677 -18.802 1.00 45.59 96 GLY A C 1
ATOM 753 O O . GLY A 1 96 ? -7.942 11.900 -18.882 1.00 45.59 96 GLY A O 1
ATOM 754 N N . LEU A 1 97 ? -7.944 10.041 -17.628 1.00 48.09 97 LEU A N 1
ATOM 755 C CA . LEU A 1 97 ? -8.125 10.752 -16.361 1.00 48.09 97 LEU A CA 1
ATOM 756 C C . LEU A 1 97 ? -6.840 11.501 -15.967 1.00 48.09 97 LEU A C 1
ATOM 758 O O . LEU A 1 97 ? -6.905 12.680 -15.625 1.00 48.09 97 LEU A O 1
ATOM 762 N N . ILE A 1 98 ? -5.678 10.850 -16.084 1.00 52.41 98 ILE A N 1
ATOM 763 C CA . ILE A 1 98 ? -4.362 11.447 -15.802 1.00 52.41 98 ILE A CA 1
ATOM 764 C C . ILE A 1 98 ? -4.054 12.600 -16.770 1.00 52.41 98 ILE A C 1
ATOM 766 O O . ILE A 1 98 ? -3.612 13.661 -16.333 1.00 52.41 98 ILE A O 1
ATOM 770 N N . GLU A 1 99 ? -4.339 12.439 -18.063 1.00 47.31 99 GLU A N 1
ATOM 771 C CA . GLU A 1 99 ? -4.153 13.492 -19.071 1.00 47.31 99 GLU A CA 1
ATOM 772 C C . GLU A 1 99 ? -5.053 14.709 -18.816 1.00 47.31 99 GLU A C 1
ATOM 774 O O . GLU A 1 99 ? -4.596 15.841 -18.961 1.00 47.31 99 GLU A O 1
ATOM 779 N N . SER A 1 100 ? -6.292 14.502 -18.352 1.00 49.81 100 SER A N 1
ATOM 780 C CA . SER A 1 100 ? -7.179 15.613 -17.971 1.00 49.81 100 SER A CA 1
ATOM 781 C C . SER A 1 100 ? -6.700 16.377 -16.730 1.00 49.81 100 SER A C 1
ATOM 783 O O . SER A 1 100 ? -6.941 17.574 -16.625 1.00 49.81 100 SER A O 1
ATOM 785 N N . PHE A 1 101 ? -5.986 15.712 -15.813 1.00 46.00 101 PHE A N 1
ATOM 786 C CA . PHE A 1 101 ? -5.430 16.337 -14.607 1.00 46.00 101 PHE A CA 1
ATOM 787 C C . PHE A 1 101 ? -4.105 17.068 -14.862 1.00 46.00 101 PHE A C 1
ATOM 789 O O . PHE A 1 101 ? -3.809 18.049 -14.185 1.00 46.00 101 PHE A O 1
ATOM 796 N N . LEU A 1 102 ? -3.295 16.597 -15.814 1.00 51.16 102 LEU A N 1
ATOM 797 C CA . LEU A 1 102 ? -1.988 17.182 -16.148 1.00 51.16 102 LEU A CA 1
ATOM 798 C C . LEU A 1 102 ? -2.053 18.195 -17.309 1.00 51.16 102 LEU A C 1
ATOM 800 O O . LEU A 1 102 ? -1.033 18.787 -17.665 1.00 51.16 102 LEU A O 1
ATOM 804 N N . GLY A 1 103 ? -3.235 18.373 -17.905 1.00 44.41 103 GLY A N 1
ATOM 805 C CA . GLY A 1 103 ? -3.475 19.132 -19.132 1.00 44.41 103 GLY A CA 1
ATOM 806 C C . GLY A 1 103 ? -3.888 20.598 -18.975 1.00 44.41 103 GLY A C 1
ATOM 807 O O . GLY A 1 103 ? -4.287 21.190 -19.973 1.00 44.41 103 GLY A O 1
ATOM 808 N N . GLU A 1 104 ? -3.788 21.209 -17.794 1.00 44.91 104 GLU A N 1
ATOM 809 C CA . GLU A 1 104 ? -3.927 22.668 -17.658 1.00 44.91 104 GLU A CA 1
ATOM 810 C C . GLU A 1 104 ? -2.548 23.324 -17.497 1.00 44.91 104 GLU A C 1
ATOM 812 O O . GLU A 1 104 ? -1.936 23.309 -16.427 1.00 44.91 104 GLU A O 1
ATOM 817 N N . LYS A 1 105 ? -2.056 23.886 -18.607 1.00 39.88 105 LYS A N 1
ATOM 818 C CA . LYS A 1 105 ? -1.099 24.998 -18.617 1.00 39.88 105 LYS A CA 1
ATOM 819 C C . LYS A 1 105 ? -1.838 26.293 -18.904 1.00 39.88 105 LYS A C 1
ATOM 821 O O . LYS A 1 105 ? -2.723 26.259 -19.787 1.00 39.88 105 LYS A O 1
#

Secondary structure (DSSP, 8-state):
---EEE-------HHHHHTTHHHHHHHHHHHHHHH-TT-SEEE----SSHHHHHHHHHTT----SSHHHH----SEEE-TT---EEE--TTTTTHHHHHHHH---

Radius of gyration: 15.66 Å; chains: 1; bounding box: 38×37×37 Å